Protein AF-A0A7C4D6U0-F1 (afdb_monomer_lite)

Structure (mmCIF, N/CA/C/O backbone):
data_AF-A0A7C4D6U0-F1
#
_entry.id   AF-A0A7C4D6U0-F1
#
loop_
_atom_site.group_PDB
_atom_site.id
_atom_site.type_symbol
_atom_site.label_atom_id
_atom_site.label_alt_id
_atom_site.label_comp_id
_atom_site.label_asym_id
_atom_site.label_entity_id
_atom_site.label_seq_id
_atom_site.pdbx_PDB_ins_code
_atom_site.Cartn_x
_atom_site.Cartn_y
_atom_site.Cartn_z
_atom_site.occupancy
_atom_site.B_iso_or_equiv
_atom_site.auth_seq_id
_atom_site.auth_comp_id
_atom_site.auth_asym_id
_atom_site.auth_atom_id
_atom_site.pdbx_PDB_model_num
ATOM 1 N N . MET A 1 1 ? 44.007 -9.910 -49.687 1.00 63.16 1 MET A N 1
ATOM 2 C CA . MET A 1 1 ? 43.046 -8.983 -50.318 1.00 63.16 1 MET A CA 1
ATOM 3 C C . MET A 1 1 ? 42.855 -7.840 -49.349 1.00 63.16 1 MET A C 1
ATOM 5 O O . MET A 1 1 ? 42.385 -8.094 -48.247 1.00 63.16 1 MET A O 1
ATOM 9 N N . ASP A 1 2 ? 43.284 -6.637 -49.721 1.00 76.19 2 ASP A N 1
ATOM 10 C CA . ASP A 1 2 ? 43.123 -5.453 -48.876 1.00 76.19 2 ASP A CA 1
ATOM 11 C C . ASP A 1 2 ? 41.666 -4.990 -48.912 1.00 76.19 2 ASP A C 1
ATOM 13 O O . ASP A 1 2 ? 41.061 -4.886 -49.981 1.00 76.19 2 ASP A O 1
ATOM 17 N N . VAL A 1 3 ? 41.080 -4.754 -47.738 1.00 72.38 3 VAL A N 1
ATOM 18 C CA . VAL A 1 3 ? 39.715 -4.230 -47.634 1.00 72.38 3 VAL A CA 1
ATOM 19 C C . VAL A 1 3 ? 39.748 -2.747 -48.016 1.00 72.38 3 VAL A C 1
ATOM 21 O O . VAL A 1 3 ? 40.532 -1.997 -47.430 1.00 72.38 3 VAL A O 1
ATOM 24 N N . PRO A 1 4 ? 38.905 -2.285 -48.958 1.00 86.06 4 PRO A N 1
ATOM 25 C CA . PRO A 1 4 ? 38.867 -0.879 -49.334 1.00 86.06 4 PRO A CA 1
ATOM 26 C C . PRO A 1 4 ? 38.553 0.006 -48.123 1.00 86.06 4 PRO A C 1
ATOM 28 O O . PRO A 1 4 ? 37.603 -0.250 -47.382 1.00 86.06 4 PRO A O 1
ATOM 31 N N . SER A 1 5 ? 39.313 1.086 -47.944 1.00 81.25 5 SER A N 1
ATOM 32 C CA . SER A 1 5 ? 39.173 2.011 -46.807 1.00 81.25 5 SER A CA 1
ATOM 33 C C . SER A 1 5 ? 37.761 2.595 -46.660 1.00 81.25 5 SER A C 1
ATOM 35 O O . SER A 1 5 ? 37.302 2.828 -45.545 1.00 81.25 5 SER A O 1
ATOM 37 N N . GLN A 1 6 ? 37.039 2.767 -47.771 1.00 83.38 6 GLN A N 1
ATOM 38 C CA . GLN A 1 6 ? 35.639 3.206 -47.783 1.00 83.38 6 GLN A CA 1
ATOM 39 C C . GLN A 1 6 ? 34.692 2.187 -47.136 1.00 83.38 6 GLN A C 1
ATOM 41 O O . GLN A 1 6 ? 33.781 2.576 -46.409 1.00 83.38 6 GLN A O 1
ATOM 46 N N . VAL A 1 7 ? 34.931 0.889 -47.352 1.00 82.25 7 VAL A N 1
ATOM 47 C CA . VAL A 1 7 ? 34.151 -0.189 -46.727 1.00 82.25 7 VAL A CA 1
ATOM 48 C C . VAL A 1 7 ? 34.405 -0.186 -45.221 1.00 82.25 7 VAL A C 1
ATOM 50 O O . VAL A 1 7 ? 33.458 -0.200 -44.439 1.00 82.25 7 VAL A O 1
ATOM 53 N N . LEU A 1 8 ? 35.668 -0.061 -44.798 1.00 81.06 8 LEU A N 1
ATOM 54 C CA . LEU A 1 8 ? 36.024 0.024 -43.379 1.00 81.06 8 LEU A CA 1
ATOM 55 C C . LEU A 1 8 ? 35.383 1.249 -42.695 1.00 81.06 8 LEU A C 1
ATOM 57 O O . LEU A 1 8 ? 34.827 1.125 -41.607 1.00 81.06 8 LEU A O 1
ATOM 61 N N . ALA A 1 9 ? 35.393 2.413 -43.352 1.00 84.56 9 ALA A N 1
ATOM 62 C CA . ALA A 1 9 ? 34.772 3.635 -42.838 1.00 84.56 9 ALA A CA 1
ATOM 63 C C . ALA A 1 9 ? 33.247 3.506 -42.677 1.00 84.56 9 ALA A C 1
ATOM 65 O O . ALA A 1 9 ? 32.692 3.957 -41.674 1.00 84.56 9 ALA A O 1
ATOM 66 N N . GLN A 1 10 ? 32.566 2.850 -43.624 1.00 87.38 10 GLN A N 1
ATOM 67 C CA . GLN A 1 10 ? 31.130 2.576 -43.523 1.00 87.38 10 GLN A CA 1
ATOM 68 C C . GLN A 1 10 ? 30.810 1.629 -42.361 1.00 87.38 10 GLN A C 1
ATOM 70 O O . GLN A 1 10 ? 29.875 1.892 -41.606 1.00 87.38 10 GLN A O 1
ATOM 75 N N . PHE A 1 11 ? 31.609 0.577 -42.156 1.00 88.31 11 PHE A N 1
ATOM 76 C CA . PHE A 1 11 ? 31.453 -0.320 -41.005 1.00 88.31 11 PHE A CA 1
ATOM 77 C C . PHE A 1 11 ? 31.628 0.407 -39.670 1.00 88.31 11 PHE A C 1
ATOM 79 O O . PHE A 1 11 ? 30.838 0.189 -38.748 1.00 88.31 11 PHE A O 1
ATOM 86 N N . VAL A 1 12 ? 32.620 1.296 -39.565 1.00 89.06 12 VAL A N 1
ATOM 87 C CA . VAL A 1 12 ? 32.831 2.117 -38.363 1.00 89.06 12 VAL A CA 1
ATOM 88 C C . VAL A 1 12 ? 31.639 3.045 -38.125 1.00 89.06 12 VAL A C 1
ATOM 90 O O . VAL A 1 12 ? 31.140 3.110 -37.003 1.00 89.06 12 VAL A O 1
ATOM 93 N N . LEU A 1 13 ? 31.133 3.711 -39.168 1.00 91.88 13 LEU A N 1
ATOM 94 C CA . LEU A 1 13 ? 29.985 4.612 -39.056 1.00 91.88 13 LEU A CA 1
ATOM 95 C C . LEU A 1 13 ? 28.715 3.871 -38.615 1.00 91.88 13 LEU A C 1
ATOM 97 O O . LEU A 1 13 ? 28.046 4.305 -37.681 1.00 91.88 13 LEU A O 1
ATOM 101 N N . ILE A 1 14 ? 28.403 2.734 -39.243 1.00 92.44 14 ILE A N 1
ATOM 102 C CA . ILE A 1 14 ? 27.241 1.908 -38.881 1.00 92.44 14 ILE A CA 1
ATOM 103 C C . ILE A 1 14 ? 27.371 1.418 -37.436 1.00 92.44 14 ILE A C 1
ATOM 105 O O . ILE A 1 14 ? 26.418 1.524 -36.667 1.00 92.44 14 ILE A O 1
ATOM 109 N N . SER A 1 15 ? 28.554 0.942 -37.040 1.00 90.31 15 SER A N 1
ATOM 110 C CA . SER A 1 15 ? 28.797 0.478 -35.670 1.00 90.31 15 SER A CA 1
ATOM 111 C C . SER A 1 15 ? 28.626 1.606 -34.652 1.00 90.31 15 SER A C 1
ATOM 113 O O . SER A 1 15 ? 28.002 1.403 -33.613 1.00 90.31 15 SER A O 1
ATOM 115 N N . ALA A 1 16 ? 29.112 2.812 -34.962 1.00 92.69 16 ALA A N 1
ATOM 116 C CA . ALA A 1 16 ? 28.933 3.983 -34.111 1.00 92.69 16 ALA A CA 1
ATOM 117 C C . ALA A 1 16 ? 27.450 4.357 -33.957 1.00 92.69 16 ALA A C 1
ATOM 119 O O . ALA A 1 16 ? 27.001 4.597 -32.838 1.00 92.69 16 ALA A O 1
ATOM 120 N N . ILE A 1 17 ? 26.672 4.345 -35.047 1.00 94.00 17 ILE A N 1
ATOM 121 C CA . ILE A 1 17 ? 25.226 4.610 -34.996 1.00 94.00 17 ILE A CA 1
ATOM 122 C C . ILE A 1 17 ? 24.527 3.569 -34.119 1.00 94.00 17 ILE A C 1
ATOM 124 O O . ILE A 1 17 ? 23.784 3.943 -33.216 1.00 94.00 17 ILE A O 1
ATOM 128 N N . VAL A 1 18 ? 24.804 2.277 -34.323 1.00 94.81 18 VAL A N 1
ATOM 129 C CA . VAL A 1 18 ? 24.208 1.194 -33.523 1.00 94.81 18 VAL A CA 1
ATOM 130 C C . VAL A 1 18 ? 24.546 1.348 -32.039 1.00 94.81 18 VAL A C 1
ATOM 132 O O . VAL A 1 18 ? 23.657 1.205 -31.200 1.00 94.81 18 VAL A O 1
ATOM 135 N N . LEU A 1 19 ? 25.793 1.690 -31.700 1.00 93.94 19 LEU A N 1
ATOM 136 C CA . LEU A 1 19 ? 26.206 1.924 -30.314 1.00 93.94 19 LEU A CA 1
ATOM 137 C C . LEU A 1 19 ? 25.487 3.125 -29.693 1.00 93.94 19 LEU A C 1
ATOM 139 O O . LEU A 1 19 ? 24.996 3.022 -28.570 1.00 93.94 19 LEU A O 1
ATOM 143 N N . ILE A 1 20 ? 25.376 4.243 -30.415 1.00 93.56 20 ILE A N 1
ATOM 144 C CA . ILE A 1 20 ? 24.690 5.448 -29.929 1.00 93.56 20 ILE A CA 1
ATOM 145 C C . ILE A 1 20 ? 23.194 5.176 -29.743 1.00 93.56 20 ILE A C 1
ATOM 147 O O . ILE A 1 20 ? 22.633 5.506 -28.698 1.00 93.56 20 ILE A O 1
ATOM 151 N N . THR A 1 21 ? 22.543 4.537 -30.719 1.00 94.81 21 THR A N 1
ATOM 152 C CA . THR A 1 21 ? 21.126 4.166 -30.619 1.00 94.81 21 THR A CA 1
ATOM 153 C C . THR A 1 21 ? 20.896 3.182 -29.475 1.00 94.81 21 THR A C 1
ATOM 155 O O . THR A 1 21 ? 19.973 3.374 -28.685 1.00 94.81 21 THR A O 1
ATOM 158 N N . GLY A 1 22 ? 21.752 2.166 -29.335 1.00 93.50 22 GLY A N 1
ATOM 159 C CA . GLY A 1 22 ? 21.689 1.204 -28.237 1.00 93.50 22 GLY A CA 1
ATOM 160 C C . GLY A 1 22 ? 21.846 1.870 -26.870 1.00 93.50 22 GLY A C 1
ATOM 161 O O . GLY A 1 22 ? 21.040 1.626 -25.975 1.00 93.50 22 GLY A O 1
ATOM 162 N N . TYR A 1 23 ? 22.821 2.771 -26.725 1.00 94.25 23 TYR A N 1
ATOM 163 C CA . TYR A 1 23 ? 23.022 3.549 -25.502 1.00 94.25 23 TYR A CA 1
ATOM 164 C C . TYR A 1 23 ? 21.805 4.420 -25.167 1.00 94.25 23 TYR A C 1
ATOM 166 O O . TYR A 1 23 ? 21.366 4.463 -24.016 1.00 94.25 23 TYR A O 1
ATOM 174 N N . TYR A 1 24 ? 21.224 5.083 -26.169 1.00 93.81 24 TYR A N 1
ATOM 175 C CA . TYR A 1 24 ? 20.050 5.931 -25.983 1.00 93.81 24 TYR A CA 1
ATOM 176 C C . TYR A 1 24 ? 18.819 5.124 -25.545 1.00 93.81 24 TYR A C 1
ATOM 178 O O . TYR A 1 24 ? 18.174 5.466 -24.554 1.00 93.81 24 TYR A O 1
ATOM 186 N N . LEU A 1 25 ? 18.538 4.003 -26.219 1.00 93.19 25 LEU A N 1
ATOM 187 C CA . LEU A 1 25 ? 17.452 3.092 -25.845 1.00 93.19 25 LEU A CA 1
ATOM 188 C C . LEU A 1 25 ? 17.655 2.507 -24.443 1.00 93.19 25 LEU A C 1
ATOM 190 O O . LEU A 1 25 ? 16.707 2.438 -23.660 1.00 93.19 25 LEU A O 1
ATOM 194 N N . HIS A 1 26 ? 18.888 2.132 -24.100 1.00 90.19 26 HIS A N 1
ATOM 195 C CA . HIS A 1 26 ? 19.216 1.631 -22.769 1.00 90.19 26 HIS A CA 1
ATOM 196 C C . HIS A 1 26 ? 18.994 2.700 -21.689 1.00 90.19 26 HIS A C 1
ATOM 198 O O . HIS A 1 26 ? 18.373 2.423 -20.665 1.00 90.19 26 HIS A O 1
ATOM 204 N N . SER A 1 27 ? 19.416 3.939 -21.94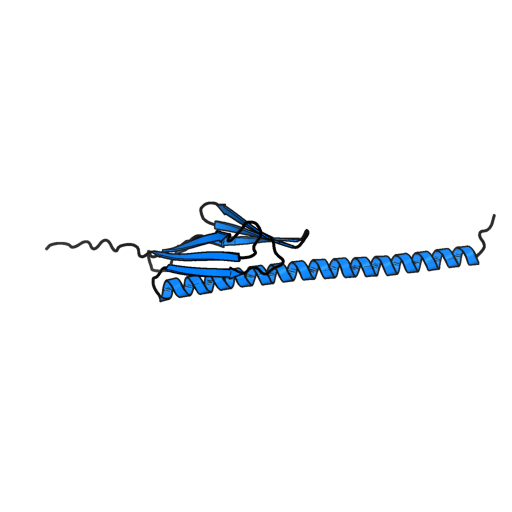8 1.00 89.69 27 SER A N 1
ATOM 205 C CA . SER A 1 27 ? 19.239 5.071 -21.032 1.00 89.69 27 SER A CA 1
ATOM 206 C C . SER A 1 27 ? 17.760 5.391 -20.795 1.00 89.69 27 SER A C 1
ATOM 208 O O . SER A 1 27 ? 17.345 5.583 -19.652 1.00 89.69 27 SER A O 1
ATOM 210 N N . ILE A 1 28 ? 16.937 5.370 -21.851 1.00 91.38 28 ILE A N 1
ATOM 211 C CA . ILE A 1 28 ? 15.476 5.502 -21.736 1.00 91.38 28 ILE A CA 1
ATOM 212 C C . ILE A 1 28 ? 14.892 4.358 -20.905 1.00 91.38 28 ILE A C 1
ATOM 214 O O . ILE A 1 28 ? 14.051 4.591 -20.039 1.00 91.38 28 ILE A O 1
ATOM 218 N N . SER A 1 29 ? 15.336 3.120 -21.142 1.00 89.38 29 SER A N 1
ATOM 219 C CA . SER A 1 29 ? 14.866 1.966 -20.375 1.00 89.38 29 SER A CA 1
ATOM 220 C C . SER A 1 29 ? 15.181 2.105 -18.885 1.00 89.38 29 SER A C 1
ATOM 222 O O . SER A 1 29 ? 14.324 1.794 -18.061 1.00 89.38 29 SER A O 1
ATOM 224 N N . LEU A 1 30 ? 16.380 2.576 -18.530 1.00 88.12 30 LEU A N 1
ATOM 225 C CA . LEU A 1 30 ? 16.760 2.831 -17.138 1.00 88.12 30 LEU A CA 1
ATOM 226 C C . LEU A 1 30 ? 15.898 3.933 -16.517 1.00 88.12 30 LEU A C 1
ATOM 228 O O . LEU A 1 30 ? 15.380 3.758 -15.415 1.00 88.12 30 LEU A O 1
ATOM 232 N N . TYR A 1 31 ? 15.694 5.035 -17.239 1.00 88.75 31 TYR A N 1
ATOM 233 C CA . TYR A 1 31 ? 14.868 6.146 -16.773 1.00 88.75 31 TYR A CA 1
ATOM 234 C C . TYR A 1 31 ? 13.409 5.727 -16.539 1.00 88.75 31 TYR A C 1
ATOM 236 O O . TYR A 1 31 ? 12.839 6.027 -15.493 1.00 88.75 31 TYR A O 1
ATOM 244 N N . ASN A 1 32 ? 12.823 4.960 -17.461 1.00 87.50 32 ASN A N 1
ATOM 245 C CA . ASN A 1 32 ? 11.462 4.444 -17.315 1.00 87.50 32 ASN A CA 1
ATOM 246 C C . ASN A 1 32 ? 11.326 3.496 -16.117 1.00 87.50 32 ASN A C 1
ATOM 248 O O . ASN A 1 32 ? 10.328 3.555 -15.403 1.00 87.50 32 ASN A O 1
ATOM 252 N N . SER A 1 33 ? 12.315 2.633 -15.871 1.00 85.56 33 SER A N 1
ATOM 253 C CA . SER A 1 33 ? 12.320 1.766 -14.685 1.00 85.56 33 SER A CA 1
ATOM 254 C C . SER A 1 33 ? 12.383 2.576 -13.389 1.00 85.56 33 SER A C 1
ATOM 256 O O . SER A 1 33 ? 11.637 2.283 -12.456 1.00 85.56 33 SER A O 1
ATOM 258 N N . PHE A 1 34 ? 13.214 3.623 -13.351 1.00 86.81 34 PHE A N 1
ATOM 259 C CA . PHE A 1 34 ? 13.303 4.531 -12.208 1.00 86.81 34 PHE A CA 1
ATOM 260 C C . PHE A 1 34 ? 11.982 5.268 -11.950 1.00 86.81 34 PHE A C 1
ATOM 262 O O . PHE A 1 34 ? 11.545 5.360 -10.803 1.00 86.81 34 PHE A O 1
ATOM 269 N N . LEU A 1 35 ? 11.318 5.762 -13.001 1.00 87.06 35 LEU A N 1
ATOM 270 C CA . LEU A 1 35 ? 10.014 6.416 -12.861 1.00 87.06 35 LEU A CA 1
ATOM 271 C C . LEU A 1 35 ? 8.969 5.473 -12.256 1.00 87.06 35 LEU A C 1
ATOM 273 O O . LEU A 1 35 ? 8.335 5.846 -11.274 1.00 87.06 35 LEU A O 1
ATOM 277 N N . LYS A 1 36 ? 8.861 4.238 -12.758 1.00 85.81 36 LYS A N 1
ATOM 278 C CA . LYS A 1 36 ? 7.936 3.226 -12.214 1.00 85.81 36 LYS A CA 1
ATOM 279 C C . LYS A 1 36 ? 8.193 2.925 -10.740 1.00 85.81 36 LYS A C 1
ATOM 281 O O . LYS A 1 36 ? 7.264 2.780 -9.950 1.00 85.81 36 LYS A O 1
ATOM 286 N N . GLU A 1 37 ? 9.461 2.841 -10.342 1.00 86.06 37 GLU A N 1
ATOM 287 C CA . GLU A 1 37 ? 9.820 2.641 -8.936 1.00 86.06 37 GLU A CA 1
ATOM 288 C C . GLU A 1 37 ? 9.359 3.817 -8.062 1.00 86.06 37 GLU A C 1
ATOM 290 O O . GLU A 1 37 ? 8.746 3.605 -7.015 1.00 86.06 37 GLU A O 1
ATOM 295 N N . ARG A 1 38 ? 9.569 5.059 -8.516 1.00 87.19 38 ARG A N 1
ATOM 296 C CA . ARG A 1 38 ? 9.104 6.260 -7.804 1.00 87.19 38 ARG A CA 1
ATOM 297 C C . ARG A 1 38 ? 7.590 6.355 -7.730 1.00 87.19 38 ARG A C 1
ATOM 299 O O . ARG A 1 38 ? 7.049 6.746 -6.698 1.00 87.19 38 ARG A O 1
ATOM 306 N N . GLU A 1 39 ? 6.899 5.985 -8.793 1.00 85.12 39 GLU A N 1
ATOM 307 C CA . GLU A 1 39 ? 5.445 5.977 -8.824 1.00 85.12 39 GLU A CA 1
ATOM 308 C C . GLU A 1 39 ? 4.853 4.952 -7.837 1.00 85.12 39 GLU A C 1
ATOM 310 O O . GLU A 1 39 ? 3.930 5.285 -7.084 1.00 85.12 39 GLU A O 1
ATOM 315 N N . LEU A 1 40 ? 5.454 3.759 -7.731 1.00 84.88 40 LEU A N 1
ATOM 316 C CA . LEU A 1 40 ? 5.111 2.761 -6.710 1.00 84.88 40 LEU A CA 1
ATOM 317 C C . LEU A 1 40 ? 5.377 3.258 -5.279 1.00 84.88 40 LEU A C 1
ATOM 319 O O . LEU A 1 40 ? 4.577 2.992 -4.381 1.00 84.88 40 LEU A O 1
ATOM 323 N N . GLU A 1 41 ? 6.466 3.996 -5.045 1.00 86.56 41 GLU A N 1
ATOM 324 C CA . GLU A 1 41 ? 6.746 4.614 -3.738 1.00 86.56 41 GLU A CA 1
ATOM 325 C C . GLU A 1 41 ? 5.704 5.664 -3.355 1.00 86.56 41 GLU A C 1
ATOM 327 O O . GLU A 1 41 ? 5.222 5.689 -2.221 1.00 86.56 41 GLU A O 1
ATOM 332 N N . VAL A 1 42 ? 5.304 6.507 -4.305 1.00 87.38 42 VAL A N 1
ATOM 333 C CA . VAL A 1 42 ? 4.254 7.505 -4.079 1.00 87.38 42 VAL A CA 1
ATOM 334 C C . VAL A 1 42 ? 2.909 6.827 -3.804 1.00 87.38 42 VAL A C 1
ATOM 336 O O . VAL A 1 42 ? 2.161 7.282 -2.934 1.00 87.38 42 VAL A O 1
ATOM 339 N N . ALA A 1 43 ? 2.591 5.737 -4.506 1.00 83.62 43 ALA A N 1
ATOM 340 C CA . ALA A 1 43 ? 1.389 4.949 -4.248 1.00 83.62 43 ALA A CA 1
ATOM 341 C C . ALA A 1 43 ? 1.402 4.341 -2.834 1.00 83.62 43 ALA A C 1
ATOM 343 O O . ALA A 1 43 ? 0.408 4.453 -2.116 1.00 83.62 43 ALA A O 1
ATOM 344 N N . ALA A 1 44 ? 2.537 3.782 -2.404 1.00 84.88 44 ALA A N 1
ATOM 345 C CA . ALA A 1 44 ? 2.725 3.256 -1.053 1.00 84.88 44 ALA A CA 1
ATOM 346 C C . ALA A 1 44 ? 2.454 4.321 0.020 1.00 84.88 44 ALA A C 1
ATOM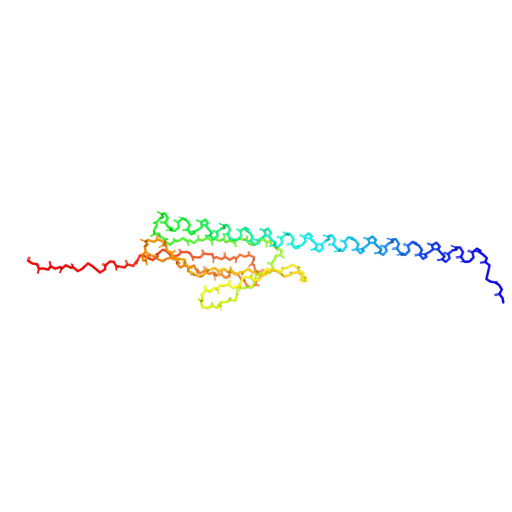 348 O O . ALA A 1 44 ? 1.606 4.129 0.895 1.00 84.88 44 ALA A O 1
ATOM 349 N N . TYR A 1 45 ? 3.092 5.485 -0.117 1.00 87.69 45 TYR A N 1
ATOM 350 C CA . TYR A 1 45 ? 2.941 6.599 0.816 1.00 87.69 45 TYR A CA 1
ATOM 351 C C . TYR A 1 45 ? 1.489 7.091 0.921 1.00 87.69 45 TYR A C 1
ATOM 353 O O . TYR A 1 45 ? 0.992 7.394 2.008 1.00 87.69 45 TYR A O 1
ATOM 361 N N . LYS A 1 46 ? 0.759 7.142 -0.201 1.00 86.12 46 LYS A N 1
ATOM 362 C CA . LYS A 1 46 ? -0.662 7.528 -0.204 1.00 86.12 46 LYS A CA 1
ATOM 363 C C . LYS A 1 46 ? -1.534 6.568 0.604 1.00 86.12 46 LYS A C 1
ATOM 365 O O . LYS A 1 46 ? -2.518 7.014 1.193 1.00 86.12 46 LYS A O 1
ATOM 370 N N . ILE A 1 47 ? -1.215 5.275 0.621 1.00 85.19 47 ILE A N 1
ATOM 371 C CA . ILE A 1 47 ? -1.956 4.275 1.401 1.00 85.19 47 ILE A CA 1
ATOM 372 C C . ILE A 1 47 ? -1.643 4.436 2.883 1.00 85.19 47 ILE A C 1
ATOM 374 O O . ILE A 1 47 ? -2.567 4.529 3.687 1.00 85.19 47 ILE A O 1
ATOM 378 N N . GLU A 1 48 ? -0.361 4.526 3.241 1.00 86.44 48 GLU A N 1
ATOM 379 C CA . GLU A 1 48 ? 0.077 4.736 4.627 1.00 86.44 48 GLU A CA 1
ATOM 380 C C . GLU A 1 48 ? -0.559 5.990 5.228 1.00 86.44 48 GLU A C 1
ATOM 382 O O . GLU A 1 48 ? -1.099 5.955 6.335 1.00 86.44 48 GLU A O 1
ATOM 387 N N . ARG A 1 49 ? -0.596 7.082 4.458 1.00 89.62 49 ARG A N 1
ATOM 388 C CA . ARG A 1 49 ? -1.260 8.318 4.870 1.00 89.62 49 ARG A CA 1
ATOM 389 C C . ARG A 1 49 ? -2.758 8.126 5.119 1.00 89.62 49 ARG A C 1
ATOM 391 O O . ARG A 1 49 ? -3.268 8.607 6.125 1.00 89.62 49 ARG A O 1
ATOM 398 N N . GLN A 1 50 ? -3.467 7.415 4.243 1.00 89.06 50 GLN A N 1
ATOM 399 C CA . GLN A 1 50 ? -4.900 7.149 4.421 1.00 89.06 50 GLN A CA 1
ATOM 400 C C . GLN A 1 50 ? -5.188 6.257 5.633 1.00 89.06 50 GLN A C 1
ATOM 402 O O . GLN A 1 50 ? -6.199 6.456 6.307 1.00 89.06 50 GLN A O 1
ATOM 407 N N . ILE A 1 51 ? -4.296 5.309 5.938 1.00 88.50 51 ILE A N 1
ATOM 408 C CA . ILE A 1 51 ? -4.364 4.509 7.168 1.00 88.50 51 ILE A CA 1
ATOM 409 C C . ILE A 1 51 ? -4.206 5.424 8.380 1.00 88.50 51 ILE A C 1
ATOM 411 O O . ILE A 1 51 ? -5.041 5.379 9.277 1.00 88.50 51 ILE A O 1
ATOM 415 N N . LEU A 1 52 ? -3.186 6.286 8.392 1.00 90.38 52 LEU A N 1
ATOM 416 C CA . LEU A 1 52 ? -2.940 7.208 9.501 1.00 90.38 52 LEU A CA 1
ATOM 417 C C . LEU A 1 52 ? -4.122 8.161 9.731 1.00 90.38 52 LEU A C 1
ATOM 419 O O . LEU A 1 52 ? -4.517 8.402 10.870 1.00 90.38 52 LEU A O 1
ATOM 423 N N . GLU A 1 53 ? -4.713 8.686 8.657 1.00 91.19 53 GLU A N 1
ATOM 424 C CA . GLU A 1 53 ? -5.910 9.528 8.726 1.00 91.19 53 GLU A CA 1
ATOM 425 C C . GLU A 1 53 ? -7.103 8.765 9.322 1.00 91.19 53 GLU A C 1
ATOM 427 O O . GLU A 1 53 ? -7.742 9.269 10.244 1.00 91.19 53 GLU A O 1
ATOM 432 N N . ALA A 1 54 ? -7.360 7.533 8.866 1.00 90.38 54 ALA A N 1
ATOM 433 C CA . ALA A 1 54 ? -8.438 6.692 9.391 1.00 90.38 54 ALA A CA 1
ATOM 434 C C . ALA A 1 54 ? -8.221 6.303 10.865 1.00 90.38 54 ALA A C 1
ATOM 436 O O . ALA A 1 54 ? -9.171 6.286 11.646 1.00 90.38 54 ALA A O 1
ATOM 437 N N . VAL A 1 55 ? -6.973 6.033 11.262 1.00 90.50 55 VAL A N 1
ATOM 438 C CA . VAL A 1 55 ? -6.588 5.753 12.654 1.00 90.50 55 VAL A CA 1
ATOM 439 C C . VAL A 1 55 ? -6.829 6.968 13.538 1.00 90.50 55 VAL A C 1
ATOM 441 O O . VAL A 1 55 ? -7.506 6.858 14.556 1.00 90.50 55 VAL A O 1
ATOM 444 N N . ASN A 1 56 ? -6.346 8.141 13.132 1.00 91.56 56 ASN A N 1
ATOM 445 C CA . ASN A 1 56 ? -6.561 9.375 13.883 1.00 91.56 56 ASN A CA 1
ATOM 446 C C . ASN A 1 56 ? -8.051 9.711 14.024 1.00 91.56 56 ASN A C 1
ATOM 448 O O . ASN A 1 56 ? -8.483 10.185 15.074 1.00 91.56 56 ASN A O 1
ATOM 452 N N . GLU A 1 57 ? -8.845 9.466 12.985 1.00 92.62 57 GLU A N 1
ATOM 453 C CA . GLU A 1 57 ? -10.295 9.657 13.008 1.00 92.62 57 GLU A CA 1
ATOM 454 C C . GLU A 1 57 ? -10.989 8.668 13.961 1.00 92.62 57 GLU A C 1
ATOM 456 O O . GLU A 1 57 ? -11.846 9.074 14.748 1.00 92.62 57 GLU A O 1
ATOM 461 N N . ALA A 1 58 ? -10.575 7.398 13.965 1.00 89.94 58 ALA A N 1
ATOM 462 C CA . ALA A 1 58 ? -11.093 6.383 14.882 1.00 89.94 58 ALA A CA 1
ATOM 463 C C . ALA A 1 58 ? -10.750 6.699 16.345 1.00 89.94 58 ALA A C 1
ATOM 465 O O . ALA A 1 58 ? -11.615 6.577 17.206 1.00 89.94 58 ALA A O 1
ATOM 466 N N . ILE A 1 59 ? -9.530 7.177 16.621 1.00 89.19 59 ILE A N 1
ATOM 467 C CA . ILE A 1 59 ? -9.109 7.613 17.964 1.00 89.19 59 ILE A CA 1
ATOM 468 C C . ILE A 1 59 ? -9.949 8.804 18.431 1.00 89.19 59 ILE A C 1
ATOM 470 O O . ILE A 1 59 ? -10.491 8.789 19.532 1.00 89.19 59 ILE A O 1
ATOM 474 N N . LYS A 1 60 ? -10.089 9.837 17.591 1.00 90.56 60 LYS A N 1
ATOM 475 C CA . LYS A 1 60 ? -10.836 11.054 17.948 1.00 90.56 60 LYS A CA 1
ATOM 476 C C . LYS A 1 60 ? -12.323 10.789 18.159 1.00 90.56 60 LYS A C 1
ATOM 478 O O . LYS A 1 60 ? -12.920 11.372 19.057 1.00 90.56 60 LYS A O 1
ATOM 483 N N . SER A 1 61 ? -12.915 9.944 17.318 1.00 90.88 61 SER A N 1
ATOM 484 C CA . SER A 1 61 ? -14.340 9.607 17.392 1.00 90.88 61 SER A CA 1
ATOM 485 C C . SER A 1 61 ? -14.650 8.480 18.375 1.00 90.88 61 SER A C 1
ATOM 487 O O . SER A 1 61 ? -15.822 8.261 18.668 1.00 90.88 61 SER A O 1
ATOM 489 N N . LYS A 1 62 ? -13.627 7.750 18.849 1.00 87.88 62 LYS A N 1
ATOM 490 C CA . LYS A 1 62 ? -13.764 6.490 19.595 1.00 87.88 62 LYS A CA 1
ATOM 491 C C . LYS A 1 62 ? -14.721 5.504 18.917 1.00 87.88 62 LYS A C 1
ATOM 493 O O . LYS A 1 62 ? -15.505 4.819 19.568 1.00 87.88 62 LYS A O 1
ATOM 498 N N . SER A 1 63 ? -14.702 5.467 17.586 1.00 88.94 63 SER A N 1
ATOM 499 C CA . SER A 1 63 ? -15.672 4.714 16.793 1.00 88.94 63 SER A CA 1
ATOM 500 C C . SER A 1 63 ? -15.012 3.936 15.659 1.00 88.94 63 SER A C 1
ATOM 502 O O . SER A 1 63 ? -13.811 4.045 15.398 1.00 88.94 63 SER A O 1
ATOM 504 N N . ARG A 1 64 ? -15.820 3.122 14.977 1.00 90.00 64 ARG A N 1
ATOM 505 C CA . ARG A 1 64 ? -15.399 2.401 13.779 1.00 90.00 64 ARG A CA 1
ATOM 506 C C . ARG A 1 64 ? -15.370 3.344 12.578 1.00 90.00 64 ARG A C 1
ATOM 508 O O . ARG A 1 64 ? -16.400 3.890 12.194 1.00 90.00 64 ARG A O 1
ATOM 515 N N . VAL A 1 65 ? -14.220 3.421 11.917 1.00 90.81 65 VAL A N 1
ATOM 516 C CA . VAL A 1 65 ? -14.020 4.173 10.674 1.00 90.81 65 VAL A CA 1
ATOM 517 C C . VAL A 1 65 ? -13.812 3.200 9.521 1.00 90.81 65 VAL A C 1
ATOM 519 O O . VAL A 1 65 ? -13.047 2.241 9.617 1.00 90.81 65 VAL A O 1
ATOM 522 N N . VAL A 1 66 ? -14.498 3.445 8.406 1.00 89.56 66 VAL A N 1
ATOM 523 C CA . VAL A 1 66 ? -14.322 2.688 7.163 1.00 89.56 66 VAL A CA 1
ATOM 524 C C . VAL A 1 66 ? -13.866 3.656 6.084 1.00 89.56 66 VAL A C 1
ATOM 526 O O . VAL A 1 66 ? -14.575 4.606 5.762 1.00 89.56 66 VAL A O 1
ATOM 529 N N . ARG A 1 67 ? -12.688 3.411 5.511 1.00 87.31 67 ARG A N 1
ATOM 530 C CA . ARG A 1 67 ? -12.135 4.201 4.411 1.00 87.31 67 ARG A CA 1
ATOM 531 C C . ARG A 1 67 ? -11.847 3.330 3.211 1.00 87.31 67 ARG A C 1
ATOM 533 O O . ARG A 1 67 ? -11.307 2.237 3.331 1.00 87.31 67 ARG A O 1
ATOM 540 N N . ASN A 1 68 ? -12.178 3.843 2.037 1.00 83.94 68 ASN A N 1
ATOM 541 C CA . ASN A 1 68 ? -11.792 3.214 0.788 1.00 83.94 68 ASN A CA 1
ATOM 542 C C . ASN A 1 68 ? -10.470 3.823 0.314 1.00 83.94 68 ASN A C 1
ATOM 544 O O . ASN A 1 68 ? -10.455 4.983 -0.093 1.00 83.94 68 ASN A O 1
ATOM 548 N N . ALA A 1 69 ? -9.378 3.061 0.380 1.00 80.25 69 ALA A N 1
ATOM 549 C CA . ALA A 1 69 ? -8.075 3.516 -0.076 1.00 80.25 69 ALA A CA 1
ATOM 550 C C . ALA A 1 69 ? -7.786 3.056 -1.498 1.00 80.25 69 ALA A C 1
ATOM 552 O O . ALA A 1 69 ? -7.695 1.863 -1.780 1.00 80.25 69 ALA A O 1
ATOM 553 N N . THR A 1 70 ? -7.621 4.025 -2.395 1.00 74.31 70 THR A N 1
ATOM 554 C CA . THR A 1 70 ? -7.284 3.778 -3.801 1.00 74.31 70 THR A CA 1
ATOM 555 C C . THR A 1 70 ? -5.773 3.855 -4.001 1.00 74.31 70 THR A C 1
ATOM 557 O O . THR A 1 70 ? -5.152 4.879 -3.722 1.00 74.31 70 THR A O 1
ATOM 560 N N . ILE A 1 71 ? -5.196 2.767 -4.502 1.00 69.12 71 ILE A N 1
ATOM 561 C CA . ILE A 1 71 ? -3.765 2.584 -4.780 1.00 69.12 71 ILE A CA 1
ATOM 562 C C . ILE A 1 71 ? -3.374 3.260 -6.110 1.00 69.12 71 ILE A C 1
ATOM 564 O O . ILE A 1 71 ? -2.233 3.675 -6.291 1.00 69.12 71 ILE A O 1
ATOM 568 N N . GLY A 1 72 ? -4.339 3.451 -7.016 1.00 64.25 72 GLY A N 1
ATOM 569 C CA . GLY A 1 72 ? -4.149 4.005 -8.362 1.00 64.25 72 GLY A CA 1
ATOM 570 C C . GLY A 1 72 ? -4.382 2.946 -9.441 1.00 64.25 72 GLY A C 1
ATOM 571 O O . GLY A 1 72 ? -4.137 1.768 -9.214 1.00 64.25 72 GLY A O 1
ATOM 572 N N . SER A 1 73 ? -4.867 3.351 -10.616 1.00 58.75 73 SER A N 1
ATOM 573 C CA . SER A 1 73 ? -5.424 2.464 -11.658 1.00 58.75 73 SER A CA 1
ATOM 574 C C . SER A 1 73 ? -4.443 1.505 -12.342 1.00 58.75 73 SER A C 1
ATOM 576 O O . SER A 1 73 ? -4.875 0.709 -13.170 1.00 58.75 73 SER A O 1
ATOM 578 N N . PHE A 1 74 ? -3.145 1.583 -12.043 1.00 58.41 74 PHE A N 1
ATOM 579 C CA . PHE A 1 74 ? -2.095 0.858 -12.769 1.00 58.41 74 PHE A CA 1
ATOM 580 C C . PHE A 1 74 ? -1.378 -0.215 -11.932 1.00 58.41 74 PHE A C 1
ATOM 582 O O . PHE A 1 74 ? -0.562 -0.956 -12.475 1.00 58.41 74 PHE A O 1
ATOM 589 N N . TYR A 1 75 ? -1.702 -0.357 -10.639 1.00 64.12 75 TYR A N 1
ATOM 590 C CA . TYR A 1 75 ? -0.916 -1.186 -9.713 1.00 64.12 75 TYR A CA 1
ATOM 591 C C . TYR A 1 75 ? -1.646 -2.432 -9.222 1.00 64.12 75 TYR A C 1
ATOM 593 O O . TYR A 1 75 ? -2.694 -2.346 -8.593 1.00 64.12 75 TYR A O 1
ATOM 601 N N . ARG A 1 76 ? -1.073 -3.624 -9.384 1.00 63.22 76 ARG A N 1
ATOM 602 C CA . ARG A 1 76 ? -1.688 -4.814 -8.769 1.00 63.22 76 ARG A CA 1
ATOM 603 C C . ARG A 1 76 ? -1.344 -4.872 -7.287 1.00 63.22 76 ARG A C 1
ATOM 605 O O . ARG A 1 76 ? -0.165 -4.921 -6.947 1.00 63.22 76 ARG A O 1
ATOM 612 N N . GLY A 1 77 ? -2.382 -4.882 -6.450 1.00 62.41 77 GLY A N 1
ATOM 613 C CA . GLY A 1 77 ? -2.311 -5.052 -5.002 1.00 62.41 77 GLY A CA 1
ATOM 614 C C . GLY A 1 77 ? -2.554 -6.506 -4.593 1.00 62.41 77 GLY A C 1
ATOM 615 O O . GLY A 1 77 ? -3.607 -7.055 -4.911 1.00 62.41 77 GLY A O 1
ATOM 616 N N . LYS A 1 78 ? -1.631 -7.134 -3.857 1.00 70.44 78 LYS A N 1
ATOM 617 C CA . LYS A 1 78 ? -1.875 -8.428 -3.190 1.00 70.44 78 LYS A CA 1
ATOM 618 C C . LYS A 1 78 ? -1.723 -8.280 -1.684 1.00 70.44 78 LYS A C 1
ATOM 620 O O . LYS A 1 78 ? -0.647 -7.924 -1.218 1.00 70.44 78 LYS A O 1
ATOM 625 N N . ILE A 1 79 ? -2.786 -8.601 -0.950 1.00 71.31 79 ILE A N 1
ATOM 626 C CA . ILE A 1 79 ? -2.793 -8.674 0.513 1.00 71.31 79 ILE A CA 1
ATOM 627 C C . ILE A 1 79 ? -2.404 -10.091 0.939 1.00 71.31 79 ILE A C 1
ATOM 629 O O . ILE A 1 79 ? -3.049 -11.064 0.548 1.00 71.31 79 ILE A O 1
ATOM 633 N N . ILE A 1 80 ? -1.348 -10.211 1.742 1.00 69.81 80 ILE A N 1
ATOM 634 C CA . ILE A 1 80 ? -0.945 -11.457 2.398 1.00 69.81 80 ILE A CA 1
ATOM 635 C C . ILE A 1 80 ? -1.075 -11.240 3.905 1.00 69.81 80 ILE A C 1
ATOM 637 O O . ILE A 1 80 ? -0.295 -10.494 4.495 1.00 69.81 80 ILE A O 1
ATOM 641 N N . ASN A 1 81 ? -2.072 -11.885 4.510 1.00 67.62 81 ASN A N 1
ATOM 642 C CA . ASN A 1 81 ? -2.321 -11.826 5.948 1.00 67.62 81 ASN A CA 1
ATOM 643 C C . ASN A 1 81 ? -1.307 -12.698 6.696 1.00 67.62 81 ASN A C 1
ATOM 645 O O . ASN A 1 81 ? -1.205 -13.896 6.427 1.00 67.62 81 ASN A O 1
ATOM 649 N N . LYS A 1 82 ? -0.588 -12.113 7.654 1.00 60.03 82 LYS A N 1
ATOM 650 C CA . LYS A 1 82 ? 0.251 -12.835 8.611 1.00 60.03 82 LYS A CA 1
ATOM 651 C C . LYS A 1 82 ? -0.015 -12.272 10.000 1.00 60.03 82 LYS A C 1
ATOM 653 O O . LYS A 1 82 ? 0.599 -11.279 10.338 1.00 60.03 82 LYS A O 1
ATOM 658 N N . ASN A 1 83 ? -0.899 -12.906 10.772 1.00 65.94 83 ASN A N 1
ATOM 659 C CA . ASN A 1 83 ? -1.281 -12.611 12.167 1.00 65.94 83 ASN A CA 1
ATOM 660 C C . ASN A 1 83 ? -1.265 -11.125 12.613 1.00 65.94 83 ASN A C 1
ATOM 662 O O . ASN A 1 83 ? -2.331 -10.567 12.847 1.00 65.94 83 ASN A O 1
ATOM 666 N N . GLU A 1 84 ? -0.090 -10.506 12.750 1.00 62.50 84 GLU A N 1
ATOM 667 C CA . GLU A 1 84 ? 0.154 -9.147 13.264 1.00 62.50 84 GLU A CA 1
ATOM 668 C C . GLU A 1 84 ? 0.376 -8.073 12.178 1.00 62.50 84 GLU A C 1
ATOM 670 O O . GLU A 1 84 ? 0.436 -6.877 12.473 1.00 62.50 84 GLU A O 1
ATOM 675 N N . TYR A 1 85 ? 0.522 -8.476 10.916 1.00 69.81 85 TYR A N 1
ATOM 676 C CA . TYR A 1 85 ? 0.722 -7.562 9.798 1.00 69.81 85 TYR A CA 1
ATOM 677 C C . TYR A 1 85 ? 0.102 -8.081 8.499 1.00 69.81 85 TYR A C 1
ATOM 679 O O . TYR A 1 85 ? -0.064 -9.281 8.255 1.00 69.81 85 TYR A O 1
ATOM 687 N N . VAL A 1 86 ? -0.213 -7.135 7.623 1.00 79.12 86 VAL A N 1
ATOM 688 C CA . VAL A 1 86 ? -0.613 -7.388 6.245 1.00 79.12 86 VAL A CA 1
ATOM 689 C C . VAL A 1 86 ? 0.494 -6.922 5.323 1.00 79.12 86 VAL A C 1
ATOM 691 O O . VAL A 1 86 ? 0.836 -5.746 5.303 1.00 79.12 86 VAL A O 1
ATOM 694 N N . ASN A 1 87 ? 1.024 -7.829 4.507 1.00 79.06 87 ASN A N 1
ATOM 695 C CA . ASN A 1 87 ? 1.894 -7.425 3.411 1.00 79.06 87 ASN A CA 1
ATOM 696 C C . ASN A 1 87 ? 1.043 -7.030 2.211 1.00 79.06 87 ASN A C 1
ATOM 698 O O . ASN A 1 87 ? 0.319 -7.866 1.665 1.00 79.06 87 ASN A O 1
ATOM 702 N N . LEU A 1 88 ? 1.163 -5.771 1.801 1.00 81.25 88 LEU A N 1
ATOM 703 C CA . LEU A 1 88 ? 0.610 -5.259 0.562 1.00 81.25 88 LEU A CA 1
ATOM 704 C C . LEU A 1 88 ? 1.715 -5.211 -0.493 1.00 81.25 88 LEU A C 1
ATOM 706 O O . LEU A 1 88 ? 2.656 -4.426 -0.395 1.00 81.25 88 LEU A O 1
ATOM 710 N N . SER A 1 89 ? 1.599 -6.062 -1.505 1.00 81.19 89 SER A N 1
ATOM 711 C CA . SER A 1 89 ? 2.478 -6.032 -2.673 1.00 81.19 89 SER A CA 1
ATOM 712 C C . SER A 1 89 ? 1.860 -5.147 -3.745 1.00 81.19 89 SER A C 1
ATOM 714 O O . SER A 1 89 ? 0.749 -5.439 -4.181 1.00 81.19 89 SER A O 1
ATOM 716 N N . LEU A 1 90 ? 2.558 -4.082 -4.135 1.00 81.31 90 LEU A N 1
ATOM 717 C CA . LEU A 1 90 ? 2.244 -3.209 -5.261 1.00 81.31 90 LEU A CA 1
ATOM 718 C C . LEU A 1 90 ? 3.135 -3.590 -6.438 1.00 81.31 90 LEU A C 1
ATOM 720 O O . LEU A 1 90 ? 4.339 -3.764 -6.265 1.00 81.31 90 LEU A O 1
ATOM 724 N N . SER A 1 91 ? 2.576 -3.701 -7.638 1.00 80.12 91 SER A N 1
ATOM 725 C CA . SER A 1 91 ? 3.381 -4.017 -8.821 1.00 80.12 91 SER A CA 1
ATOM 726 C C . SER A 1 91 ? 2.930 -3.278 -10.066 1.00 80.12 91 SER A C 1
ATOM 728 O O . SER A 1 91 ? 1.731 -3.115 -10.297 1.00 80.12 91 SER A O 1
ATOM 730 N N . GLU A 1 92 ? 3.913 -2.888 -10.872 1.00 79.88 92 GLU A N 1
ATOM 731 C CA . GLU A 1 92 ? 3.740 -2.312 -12.200 1.00 79.88 92 GLU A CA 1
ATOM 732 C C . GLU A 1 92 ? 4.728 -2.973 -13.173 1.00 79.88 92 GLU A C 1
ATOM 734 O O . GLU A 1 92 ? 5.946 -2.782 -13.105 1.00 79.88 92 GLU A O 1
ATOM 739 N N . GLY A 1 93 ? 4.214 -3.802 -14.085 1.00 78.94 93 GLY A N 1
ATOM 740 C CA . GLY A 1 93 ? 5.062 -4.639 -14.936 1.00 78.94 93 GLY A CA 1
ATOM 741 C C . GLY A 1 93 ? 5.931 -5.588 -14.102 1.00 78.94 93 GLY A C 1
ATOM 742 O O . GLY A 1 93 ? 5.403 -6.415 -13.364 1.00 78.94 93 GLY A O 1
ATOM 743 N N . ASN A 1 94 ? 7.256 -5.457 -14.222 1.00 80.00 94 ASN A N 1
ATOM 744 C CA . ASN A 1 94 ? 8.233 -6.276 -13.491 1.00 80.00 94 ASN A CA 1
ATOM 745 C C . ASN A 1 94 ? 8.720 -5.627 -12.186 1.00 80.00 94 ASN A C 1
ATOM 747 O O . ASN A 1 94 ? 9.491 -6.243 -11.452 1.00 80.00 94 ASN A O 1
ATOM 751 N N . THR A 1 95 ? 8.298 -4.395 -11.896 1.00 82.06 95 THR A N 1
ATOM 752 C CA . THR A 1 95 ? 8.689 -3.688 -10.675 1.00 82.06 95 THR A CA 1
ATOM 753 C C . THR A 1 95 ? 7.687 -4.010 -9.573 1.00 82.06 95 THR A C 1
ATOM 755 O O . THR A 1 95 ? 6.478 -3.888 -9.775 1.00 82.06 95 THR A O 1
ATOM 758 N N . ILE A 1 96 ? 8.184 -4.436 -8.410 1.00 84.12 96 ILE A N 1
ATOM 759 C CA . ILE A 1 96 ? 7.365 -4.827 -7.258 1.00 84.12 96 ILE A CA 1
ATOM 760 C C . ILE A 1 96 ? 7.858 -4.077 -6.020 1.00 84.12 96 ILE A C 1
ATOM 762 O O . ILE A 1 96 ? 9.043 -4.116 -5.698 1.00 84.12 96 ILE A O 1
ATOM 766 N N . LYS A 1 97 ? 6.937 -3.445 -5.291 1.00 83.50 97 LYS A N 1
ATOM 767 C CA . LYS A 1 97 ? 7.170 -2.823 -3.985 1.00 83.50 97 LYS A CA 1
ATOM 768 C C . LYS A 1 97 ? 6.305 -3.526 -2.947 1.00 83.50 97 LYS A C 1
ATOM 770 O O . LYS A 1 97 ? 5.097 -3.641 -3.120 1.00 83.50 97 LYS A O 1
ATOM 775 N N . ASN A 1 98 ? 6.910 -3.988 -1.860 1.00 84.38 98 ASN A N 1
ATOM 776 C CA . ASN A 1 98 ? 6.180 -4.597 -0.751 1.00 84.38 98 ASN A CA 1
ATOM 777 C C . ASN A 1 98 ? 6.125 -3.623 0.423 1.00 84.38 98 ASN A C 1
ATOM 779 O O . ASN A 1 98 ? 7.139 -3.017 0.764 1.00 84.38 98 ASN A O 1
ATOM 783 N N . ILE A 1 99 ? 4.950 -3.501 1.029 1.00 84.50 99 ILE A N 1
ATOM 784 C CA . ILE A 1 99 ? 4.691 -2.639 2.180 1.00 84.50 99 ILE A CA 1
ATOM 785 C C . ILE A 1 99 ? 4.143 -3.516 3.298 1.00 84.50 99 ILE A C 1
ATOM 787 O O . ILE A 1 99 ? 3.217 -4.300 3.075 1.00 84.50 99 ILE A O 1
ATOM 791 N N . THR A 1 100 ? 4.700 -3.371 4.494 1.00 85.88 100 THR A N 1
ATOM 792 C CA . THR A 1 100 ? 4.201 -4.038 5.697 1.00 85.88 100 THR A CA 1
ATOM 793 C C . THR A 1 100 ? 3.226 -3.105 6.400 1.00 85.88 100 THR A C 1
ATOM 795 O O . THR A 1 100 ? 3.605 -2.018 6.824 1.00 85.88 100 THR A O 1
ATOM 798 N N . LEU A 1 101 ? 1.970 -3.523 6.523 1.00 85.31 101 LEU A N 1
ATOM 799 C CA . LEU A 1 101 ? 0.900 -2.745 7.134 1.00 85.31 101 LEU A CA 1
ATOM 800 C C . LEU A 1 101 ? 0.529 -3.322 8.510 1.00 85.31 101 LEU A C 1
ATOM 802 O O . LEU A 1 101 ? 0.394 -4.543 8.630 1.00 85.31 101 LEU A O 1
ATOM 806 N N . PRO A 1 102 ? 0.335 -2.484 9.541 1.00 84.81 102 PRO A N 1
ATOM 807 C CA . PRO A 1 102 ? -0.014 -2.947 10.881 1.00 84.81 102 PRO A CA 1
ATOM 808 C C . PRO A 1 102 ? -1.469 -3.426 10.947 1.00 84.81 102 PRO A C 1
ATOM 810 O O . PRO A 1 102 ? -2.358 -2.785 10.397 1.00 84.81 102 PRO A O 1
ATOM 813 N N . THR A 1 103 ? -1.753 -4.512 11.669 1.00 85.44 103 THR A N 1
ATOM 814 C CA . THR A 1 103 ? -3.146 -4.933 11.944 1.00 85.44 103 THR A CA 1
ATOM 815 C C . THR A 1 103 ? -3.663 -4.445 13.293 1.00 85.44 103 THR A C 1
ATOM 817 O O . THR A 1 103 ? -4.864 -4.525 13.558 1.00 85.44 103 THR A O 1
ATOM 820 N N . ALA A 1 104 ? -2.781 -3.942 14.157 1.00 84.94 104 ALA A N 1
ATOM 8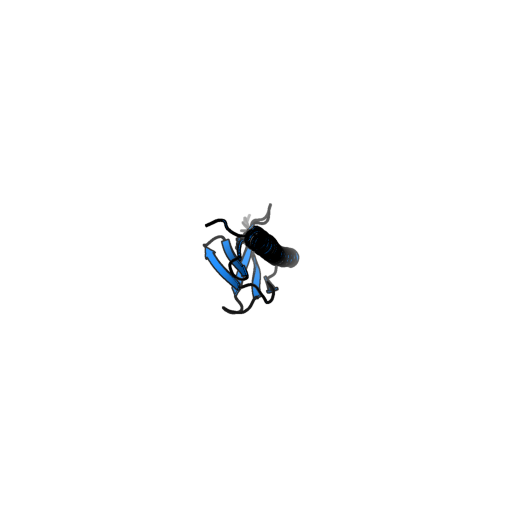21 C CA . ALA A 1 104 ? -3.152 -3.345 15.429 1.00 84.94 104 ALA A CA 1
ATOM 822 C C . ALA A 1 104 ? -2.170 -2.246 15.851 1.00 84.94 104 ALA A C 1
ATOM 824 O O . ALA A 1 104 ? -0.981 -2.318 15.544 1.00 84.94 104 ALA A O 1
ATOM 825 N N . ILE A 1 105 ? -2.674 -1.243 16.570 1.00 84.88 105 ILE A N 1
ATOM 826 C CA . ILE A 1 105 ? -1.883 -0.169 17.180 1.00 84.88 105 ILE A CA 1
ATOM 827 C C . ILE A 1 105 ? -2.359 -0.003 18.627 1.00 84.88 105 ILE A C 1
ATOM 829 O O . ILE A 1 105 ? -3.545 0.235 18.863 1.00 84.88 105 ILE A O 1
ATOM 833 N N . GLY A 1 106 ? -1.447 -0.155 19.588 1.00 82.94 106 GLY A N 1
ATOM 834 C CA . GLY A 1 106 ? -1.704 0.175 20.992 1.00 82.94 106 GLY A CA 1
ATOM 835 C C . GLY A 1 106 ? -1.579 1.679 21.224 1.00 82.94 106 GLY A C 1
ATOM 836 O O . GLY A 1 106 ? -0.715 2.322 20.627 1.00 82.94 106 GLY A O 1
ATOM 837 N N . LEU A 1 107 ? -2.442 2.243 22.068 1.00 80.19 107 LEU A N 1
ATOM 838 C CA . LEU A 1 107 ? -2.381 3.657 22.432 1.00 80.19 107 LEU A CA 1
ATOM 839 C C . LEU A 1 107 ? -1.533 3.826 23.692 1.00 80.19 107 LEU A C 1
ATOM 841 O O . LEU A 1 107 ? -1.815 3.230 24.726 1.00 80.19 107 LEU A O 1
ATOM 845 N N . GLU A 1 108 ? -0.474 4.628 23.604 1.00 79.94 108 GLU A N 1
ATOM 846 C CA . GLU A 1 108 ? 0.423 4.864 24.735 1.00 79.94 108 GLU A CA 1
ATOM 847 C C . GLU A 1 108 ? -0.347 5.436 25.937 1.00 79.94 108 GLU A C 1
ATOM 849 O O . GLU A 1 108 ? -1.158 6.352 25.797 1.00 79.94 108 GLU A O 1
ATOM 854 N N . GLY A 1 109 ? -0.118 4.870 27.125 1.00 73.94 109 GLY A N 1
ATOM 855 C CA . GLY A 1 109 ? -0.813 5.280 28.349 1.00 73.94 109 GLY A CA 1
ATOM 856 C C . GLY A 1 109 ? -2.286 4.858 28.433 1.00 73.94 109 GLY A C 1
ATOM 857 O O . GLY A 1 109 ? -2.973 5.275 29.364 1.00 73.94 109 GLY A O 1
ATOM 858 N N . SER A 1 110 ? -2.772 4.030 27.503 1.00 76.50 110 SER A N 1
ATOM 859 C CA . SER A 1 110 ? -4.105 3.427 27.537 1.00 76.50 110 SER A CA 1
ATOM 860 C C . SER A 1 110 ? -4.023 1.914 27.318 1.00 76.50 110 SER A C 1
ATOM 862 O O . SER A 1 110 ? -3.083 1.404 26.713 1.00 76.50 110 SER A O 1
ATOM 864 N N . GLU A 1 111 ? -5.020 1.179 27.808 1.00 81.56 111 GLU A N 1
ATOM 865 C CA . GLU A 1 111 ? -5.208 -0.227 27.428 1.00 81.56 111 GLU A CA 1
ATOM 866 C C . GLU A 1 111 ? -6.060 -0.381 26.155 1.00 81.56 111 GLU A C 1
ATOM 868 O O . GLU A 1 111 ? -6.336 -1.501 25.719 1.00 81.56 111 GLU A O 1
ATOM 873 N N . ASP A 1 112 ? -6.475 0.740 25.562 1.00 83.69 112 ASP A N 1
ATOM 874 C CA . ASP A 1 112 ? -7.244 0.783 24.326 1.00 83.69 112 ASP A CA 1
ATOM 875 C C . ASP A 1 112 ? -6.392 0.358 23.125 1.00 83.69 112 ASP A C 1
ATOM 877 O O . ASP A 1 112 ? -5.194 0.651 23.021 1.00 83.69 112 ASP A O 1
ATOM 881 N N . VAL A 1 113 ? -7.039 -0.316 22.174 1.00 85.62 113 VAL A N 1
ATOM 882 C CA . VAL A 1 113 ? -6.380 -0.848 20.979 1.00 85.62 113 VAL A CA 1
ATOM 883 C C . VAL A 1 113 ? -7.141 -0.437 19.730 1.00 85.62 113 VAL A C 1
ATOM 885 O O . VAL A 1 113 ? -8.358 -0.586 19.637 1.00 85.62 113 VAL A O 1
ATOM 888 N N . ILE A 1 114 ? -6.399 0.012 18.722 1.00 87.00 114 ILE A N 1
ATOM 889 C CA . ILE A 1 114 ? -6.904 0.194 17.367 1.00 87.00 114 ILE A CA 1
ATOM 890 C C . ILE A 1 114 ? -6.681 -1.094 16.588 1.00 87.00 114 ILE A C 1
ATOM 892 O O . ILE A 1 114 ? -5.539 -1.500 16.394 1.00 87.00 114 ILE A O 1
ATOM 896 N N . LYS A 1 115 ? -7.750 -1.729 16.108 1.00 88.38 115 LYS A N 1
ATOM 897 C CA . LYS A 1 115 ? -7.667 -2.866 15.180 1.00 88.38 115 LYS A CA 1
ATOM 898 C C . LYS A 1 115 ? -7.850 -2.377 13.752 1.00 88.38 115 LYS A C 1
ATOM 900 O O . LYS A 1 115 ? -8.774 -1.617 13.476 1.00 88.38 115 LYS A O 1
ATOM 905 N N . ILE A 1 116 ? -7.003 -2.839 12.841 1.00 87.12 116 ILE A N 1
ATOM 906 C CA . ILE A 1 116 ? -7.028 -2.459 11.429 1.00 87.12 116 ILE A CA 1
ATOM 907 C C . ILE A 1 116 ? -7.216 -3.718 10.585 1.00 87.12 116 ILE A C 1
ATOM 909 O O . ILE A 1 116 ? -6.468 -4.687 10.705 1.00 87.12 116 ILE A O 1
ATOM 913 N N . LYS A 1 117 ? -8.229 -3.708 9.720 1.00 85.69 117 LYS A N 1
ATOM 914 C CA . LYS A 1 117 ? -8.497 -4.774 8.751 1.00 85.69 117 LYS A CA 1
ATOM 915 C C . LYS A 1 117 ? -8.419 -4.205 7.343 1.00 85.69 117 LYS A C 1
ATOM 917 O O . LYS A 1 117 ? -8.935 -3.122 7.071 1.00 85.69 117 LYS A O 1
ATOM 922 N N . TYR A 1 118 ? -7.821 -4.980 6.449 1.00 83.69 118 TYR A N 1
ATOM 923 C CA . TYR A 1 118 ? -7.651 -4.635 5.043 1.00 83.69 118 TYR A CA 1
ATOM 924 C C . TYR A 1 118 ? -8.467 -5.602 4.195 1.00 83.69 118 TYR A C 1
ATOM 926 O O . TYR A 1 118 ? -8.216 -6.808 4.216 1.00 83.69 118 TYR A O 1
ATOM 934 N N . VAL A 1 119 ? -9.449 -5.084 3.461 1.00 79.12 119 VAL A N 1
ATOM 935 C CA . VAL A 1 119 ? -10.322 -5.891 2.603 1.00 79.12 119 VAL A CA 1
ATOM 936 C C . VAL A 1 119 ? -10.081 -5.506 1.142 1.00 79.12 119 VAL A C 1
ATOM 938 O O . VAL A 1 119 ? -10.320 -4.353 0.775 1.00 79.12 119 VAL A O 1
ATOM 941 N N . PRO A 1 120 ? -9.604 -6.429 0.288 1.00 73.88 120 PRO A N 1
ATOM 942 C CA . PRO A 1 120 ? -9.486 -6.163 -1.140 1.00 73.88 120 PRO A CA 1
ATOM 943 C C . PRO A 1 120 ? -10.885 -6.046 -1.761 1.00 73.88 120 PRO A C 1
ATOM 945 O O . PRO A 1 120 ? -11.748 -6.887 -1.521 1.00 73.88 120 PRO A O 1
ATOM 948 N N . THR A 1 121 ? -11.119 -5.005 -2.560 1.00 69.88 121 THR A N 1
ATOM 949 C CA . THR A 1 121 ? -12.429 -4.781 -3.211 1.00 69.88 121 THR A CA 1
ATOM 950 C C . THR A 1 121 ? -12.657 -5.659 -4.439 1.00 69.88 121 THR A C 1
ATOM 952 O O . THR A 1 121 ? -13.800 -5.961 -4.770 1.00 69.88 121 THR A O 1
ATOM 955 N N . SER A 1 122 ? -11.589 -6.108 -5.098 1.00 64.12 122 SER A N 1
ATOM 956 C CA . SER A 1 122 ? -11.595 -7.267 -5.991 1.00 64.12 122 SER A CA 1
ATOM 957 C C . SER A 1 122 ? -10.164 -7.773 -6.212 1.00 64.12 122 SER A C 1
ATOM 959 O O . SER A 1 122 ? -9.198 -7.141 -5.787 1.00 64.12 122 SER A O 1
ATOM 961 N N . PHE A 1 123 ? -10.018 -8.902 -6.909 1.00 53.72 123 PHE A N 1
ATOM 962 C CA . PHE A 1 123 ? -8.715 -9.427 -7.338 1.00 53.72 123 PHE A CA 1
ATOM 963 C C . PHE A 1 123 ? -8.057 -8.596 -8.454 1.00 53.72 123 PHE A C 1
ATOM 965 O O . PHE A 1 123 ? -6.890 -8.819 -8.773 1.00 53.72 123 PHE A O 1
ATOM 972 N N . THR A 1 124 ? -8.796 -7.661 -9.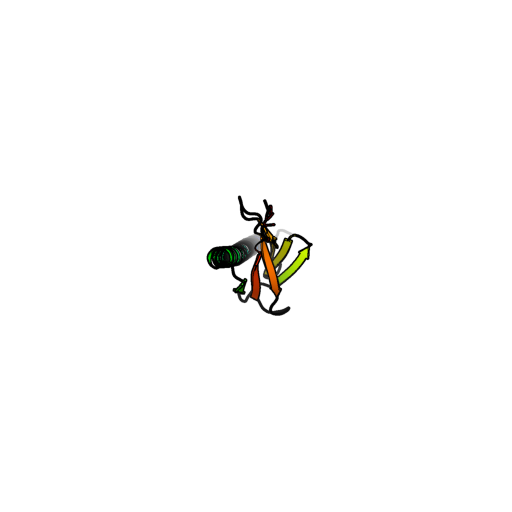061 1.00 51.47 124 THR A N 1
ATOM 973 C CA . THR A 1 124 ? -8.364 -6.873 -10.225 1.00 51.47 124 THR A CA 1
ATOM 974 C C . THR A 1 124 ? -8.474 -5.363 -10.022 1.00 51.47 124 THR A C 1
ATOM 976 O O . THR A 1 124 ? -7.960 -4.617 -10.851 1.00 51.47 124 THR A O 1
ATOM 979 N N . THR A 1 125 ? -9.130 -4.895 -8.953 1.00 52.00 125 THR A N 1
ATOM 980 C CA . THR A 1 125 ? -9.317 -3.470 -8.665 1.00 52.00 125 THR A CA 1
ATOM 981 C C . THR A 1 125 ? -8.504 -2.994 -7.477 1.00 52.00 125 THR A C 1
ATOM 983 O O . THR A 1 125 ? -8.386 -3.609 -6.421 1.00 52.00 125 THR A O 1
ATOM 986 N N . TYR A 1 126 ? -7.982 -1.805 -7.723 1.00 61.62 126 TYR A N 1
ATOM 987 C CA . TYR A 1 126 ? -6.914 -1.063 -7.082 1.00 61.62 126 TYR A CA 1
ATOM 988 C C . TYR A 1 126 ? -7.281 -0.461 -5.728 1.00 61.62 126 TYR A C 1
ATOM 990 O O . TYR A 1 126 ? -6.665 0.519 -5.315 1.00 61.62 126 TYR A O 1
ATOM 998 N N . ASN A 1 127 ? -8.312 -0.990 -5.068 1.00 68.12 127 ASN A N 1
ATOM 999 C CA . ASN A 1 127 ? -8.840 -0.403 -3.848 1.00 68.12 127 ASN A CA 1
ATOM 1000 C C . ASN A 1 127 ? -8.774 -1.397 -2.695 1.00 68.12 127 ASN A C 1
ATOM 1002 O O . ASN A 1 127 ? -9.243 -2.538 -2.800 1.00 68.12 127 ASN A O 1
ATOM 1006 N N . VAL A 1 128 ? -8.226 -0.924 -1.583 1.00 75.50 128 VAL A N 1
ATOM 1007 C CA . VAL A 1 128 ? -8.202 -1.610 -0.298 1.00 75.50 128 VAL A CA 1
ATOM 1008 C C . VAL A 1 128 ? -9.150 -0.863 0.622 1.00 75.50 128 VAL A C 1
ATOM 1010 O O . VAL A 1 128 ? -8.954 0.316 0.905 1.00 75.50 128 VAL A O 1
ATOM 1013 N N . ILE A 1 129 ? -10.182 -1.542 1.109 1.00 80.56 129 ILE A N 1
ATOM 1014 C CA . ILE A 1 129 ? -11.002 -0.999 2.187 1.00 80.56 129 ILE A CA 1
ATOM 1015 C C . ILE A 1 129 ? -10.209 -1.162 3.480 1.00 80.56 129 ILE A C 1
ATOM 1017 O O . ILE A 1 129 ? -9.849 -2.274 3.867 1.00 80.56 129 ILE A O 1
ATOM 1021 N N . ILE A 1 130 ? -9.953 -0.040 4.138 1.00 83.31 130 ILE A N 1
ATOM 1022 C CA . ILE A 1 130 ? -9.361 0.047 5.463 1.00 83.31 130 ILE A CA 1
ATOM 1023 C C . ILE A 1 130 ? -10.517 0.145 6.453 1.00 83.31 130 ILE A C 1
ATOM 1025 O O . ILE A 1 130 ? -11.310 1.086 6.416 1.00 83.31 130 ILE A O 1
ATOM 1029 N N . ILE A 1 131 ? -10.616 -0.834 7.339 1.00 84.88 131 ILE A N 1
ATOM 1030 C CA . ILE A 1 131 ? -11.562 -0.827 8.449 1.00 84.88 131 ILE A CA 1
ATOM 1031 C C . ILE A 1 131 ? -10.744 -0.634 9.714 1.00 84.88 131 ILE A C 1
ATOM 1033 O O . ILE A 1 131 ? -9.920 -1.483 10.042 1.00 84.88 131 ILE A O 1
ATOM 1037 N N . VAL A 1 132 ? -10.980 0.468 10.412 1.00 86.00 132 VAL A N 1
ATOM 1038 C CA . VAL A 1 132 ? -10.335 0.788 11.681 1.00 86.00 132 VAL A CA 1
ATOM 1039 C C . VAL A 1 132 ? -11.377 0.717 12.788 1.00 86.00 132 VAL A C 1
ATOM 1041 O O . VAL A 1 132 ? -12.422 1.357 12.708 1.00 86.00 132 VAL A O 1
ATOM 1044 N N . GLU A 1 133 ? -11.111 -0.079 13.814 1.00 85.25 133 GLU A N 1
ATOM 1045 C CA . GLU A 1 133 ? -11.990 -0.286 14.964 1.00 85.25 133 GLU A CA 1
ATOM 1046 C C . GLU A 1 133 ? -11.273 0.192 16.231 1.00 85.25 133 GLU A C 1
ATOM 1048 O O . GLU A 1 133 ? -10.217 -0.339 16.580 1.00 85.25 133 GLU A O 1
ATOM 1053 N N . TYR A 1 134 ? -11.851 1.185 16.914 1.00 85.69 134 TYR A N 1
ATOM 1054 C CA . TYR A 1 134 ? -11.455 1.562 18.270 1.00 85.69 134 TYR A CA 1
ATOM 1055 C C . TYR A 1 134 ? -12.039 0.554 19.261 1.00 85.69 134 TYR A C 1
ATOM 1057 O O . TYR A 1 134 ? -13.250 0.330 19.270 1.00 85.69 134 TYR A O 1
ATOM 1065 N N . VAL A 1 135 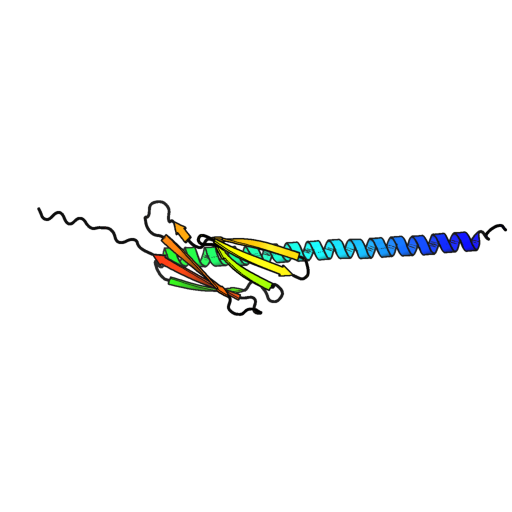? -11.188 -0.070 20.071 1.00 84.19 135 VAL A N 1
ATOM 1066 C CA . VAL A 1 135 ? -11.602 -1.026 21.100 1.00 84.19 135 VAL A CA 1
ATOM 1067 C C . VAL A 1 135 ? -11.220 -0.457 22.459 1.00 84.19 135 VAL A C 1
ATOM 1069 O O . VAL 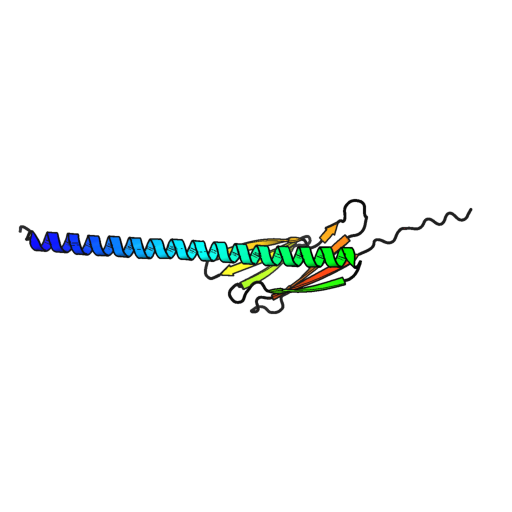A 1 135 ? -10.040 -0.462 22.810 1.00 84.19 135 VAL A O 1
ATOM 1072 N N . GLU A 1 136 ? -12.221 0.012 23.210 1.00 81.19 136 GLU A N 1
ATOM 1073 C CA . GLU A 1 136 ? -12.051 0.307 24.636 1.00 81.19 136 GLU A CA 1
ATOM 1074 C C . GLU A 1 136 ? -11.916 -1.000 25.399 1.00 81.19 136 GLU A C 1
ATOM 1076 O O . GLU A 1 136 ? -12.708 -1.930 25.209 1.00 81.19 136 GLU A O 1
ATOM 1081 N N . LYS A 1 137 ? -10.917 -1.085 26.271 1.00 70.75 137 LYS A N 1
ATOM 1082 C CA . LYS A 1 137 ? -10.843 -2.200 27.208 1.00 70.75 137 LYS A CA 1
ATOM 1083 C C . LYS A 1 137 ? -11.672 -1.835 28.435 1.00 70.75 137 LYS A C 1
ATOM 1085 O O . LYS A 1 137 ? -11.470 -0.777 29.028 1.00 70.75 137 LYS A O 1
ATOM 1090 N N . GLU A 1 138 ? -12.633 -2.685 28.797 1.00 58.19 138 GLU A N 1
ATOM 1091 C CA . GLU A 1 138 ? -13.472 -2.451 29.975 1.00 58.19 138 GLU A CA 1
ATOM 1092 C C . GLU A 1 138 ? -12.585 -2.250 31.210 1.00 58.19 138 GLU A C 1
ATOM 1094 O O . GLU A 1 138 ? -11.808 -3.130 31.588 1.00 58.19 138 GLU A O 1
ATOM 1099 N N . LYS A 1 139 ? -12.704 -1.086 31.862 1.00 54.84 139 LYS A N 1
ATOM 1100 C CA . LYS A 1 139 ? -12.173 -0.909 33.214 1.00 54.84 139 LYS A CA 1
ATOM 1101 C C . LYS A 1 139 ? -12.898 -1.908 34.109 1.00 54.84 139 LYS A C 1
ATOM 1103 O O . LYS A 1 139 ? -14.090 -1.747 34.357 1.00 54.84 139 LYS A O 1
ATOM 1108 N N . THR A 1 140 ? -12.187 -2.895 34.647 1.00 49.81 140 THR A N 1
ATOM 1109 C CA . THR A 1 140 ? -12.653 -3.647 35.816 1.00 49.81 140 THR A CA 1
ATOM 1110 C C . THR A 1 140 ? -12.839 -2.661 36.964 1.00 49.81 140 THR A C 1
ATOM 1112 O O . THR A 1 140 ? -11.887 -2.308 37.661 1.00 49.81 140 THR A O 1
ATOM 1115 N N . VAL A 1 141 ? -14.062 -2.158 37.137 1.00 50.22 141 VAL A N 1
ATOM 1116 C CA . VAL A 1 141 ? -14.435 -1.378 38.313 1.00 50.22 141 VAL A CA 1
ATOM 1117 C C . VAL A 1 141 ? -14.543 -2.372 39.461 1.00 50.22 141 VAL A C 1
ATOM 1119 O O . VAL A 1 141 ? -15.565 -3.031 39.634 1.00 50.22 141 VAL A O 1
ATOM 1122 N N . ASN A 1 142 ? -13.470 -2.503 40.240 1.00 49.34 142 ASN A N 1
ATOM 1123 C CA . ASN A 1 142 ? -13.549 -3.116 41.560 1.00 49.34 142 ASN A CA 1
ATOM 1124 C C . ASN A 1 142 ? -14.399 -2.196 42.441 1.00 49.34 142 ASN A C 1
ATOM 1126 O O . ASN A 1 142 ? -13.885 -1.284 43.086 1.00 49.34 142 ASN A O 1
ATOM 1130 N N . VAL A 1 143 ? -15.714 -2.411 42.439 1.00 51.31 143 VAL A N 1
ATOM 1131 C CA . VAL A 1 143 ? -16.594 -1.840 43.455 1.00 51.31 143 VAL A CA 1
ATOM 1132 C C . VAL A 1 143 ? -16.290 -2.593 44.748 1.00 51.31 143 VAL A C 1
ATOM 1134 O O . VAL A 1 143 ? -16.820 -3.675 44.992 1.00 51.31 143 VAL A O 1
ATOM 1137 N N . GLN A 1 144 ? -15.386 -2.048 45.564 1.00 47.69 144 GLN A N 1
ATOM 1138 C CA . GLN A 1 144 ? -15.324 -2.414 46.974 1.00 47.69 144 GLN A CA 1
ATOM 1139 C C . GLN A 1 144 ? -16.611 -1.900 47.623 1.00 47.69 144 GLN A C 1
ATOM 1141 O O . GLN A 1 144 ? -16.765 -0.703 47.850 1.00 47.69 144 GLN A O 1
ATOM 1146 N N . LEU A 1 145 ? -17.556 -2.809 47.861 1.00 47.09 145 LEU A N 1
ATOM 1147 C CA . LEU A 1 145 ? -18.659 -2.579 48.786 1.00 47.09 145 LEU A CA 1
ATOM 1148 C C . LEU A 1 145 ? -18.054 -2.555 50.195 1.00 47.09 145 LEU A C 1
ATOM 1150 O O . LEU A 1 145 ? -17.666 -3.603 50.713 1.00 47.09 145 LEU A O 1
ATOM 1154 N N . GLY A 1 146 ? -17.903 -1.353 50.748 1.00 52.41 146 GLY A N 1
ATOM 1155 C CA . GLY A 1 146 ? -17.584 -1.097 52.152 1.00 52.41 146 GLY A CA 1
ATOM 1156 C C . GLY A 1 146 ? -18.770 -0.455 52.848 1.00 52.41 146 GLY A C 1
ATOM 1157 O O . GLY A 1 146 ? -19.459 0.348 52.177 1.00 52.41 146 GLY A O 1
#

Sequence (146 aa):
MDVPSQVLAQFVLISAIVLITGYYLHSISLYNSFLKERELEVAAYKIERQILEAVNEAIKSKSRVVRNATIGSFYRGKIINKNEYVNLSLSEGNTIKNITLPTAIGLEGSEDVIKIKYVPTSFTTYNVIIIVEYVEKEKTVNVQLG

Radius of gyration: 27.33 Å; chains: 1; bounding box: 62×24×102 Å

pLDDT: mean 80.09, std 12.06, range [47.09, 94.81]

Secondary structure (DSSP, 8-state):
-PPPHHHHHHHHHHHHHHHHHHHHHHHHHHHHHHHHHHHHHHHHHHHHHHHHHHHHHHHHHTS-EEEEEE--TT-EEEEEEETTEEEEEEEETTEEEEEEEESEEEPTTSS-EEEEEEEES-SSS-EEEEEEEEEPPP--------

Foldseek 3Di:
DDDPPVVVVVVVVVVVVVVVVVVVVVVVVVVVLVVQQVLQVVLQVQQVVVLVVQQVVCVVVVFKGKDKRFSDQAWQWDWDDDPQWTWTWTDHVPDIDIDTGGQKDADPPANKIKGWDWDDPDNNGRITIIIIHIDHDDPPPPPPPD